Protein AF-A0A8B6C5E2-F1 (afdb_monomer_lite)

Radius of gyration: 12.2 Å; chains: 1; bounding box: 28×30×31 Å

Sequence (97 aa):
MVSLIDSLLPEQWKEVSLGEKGDGFAEYHLNRQRNHPDPNTLRLFLTNDDGDPVTAMIKGTQPNDDPFKAVNACEFKLKGEEVVGIDICGDVVLKKT

Structure (mmCIF, N/CA/C/O backbone):
data_AF-A0A8B6C5E2-F1
#
_entry.id   AF-A0A8B6C5E2-F1
#
loop_
_atom_site.group_PDB
_atom_site.id
_atom_site.type_symbol
_atom_site.label_atom_id
_atom_site.label_alt_id
_atom_site.label_comp_id
_atom_site.label_asym_id
_atom_site.label_entity_id
_atom_site.label_seq_id
_atom_site.pdbx_PDB_ins_code
_atom_site.Cartn_x
_atom_site.Cartn_y
_atom_site.Cartn_z
_atom_site.occupancy
_atom_site.B_iso_or_equiv
_atom_site.auth_seq_id
_atom_site.auth_comp_id
_atom_site.auth_asym_id
_atom_site.auth_atom_id
_atom_site.pdbx_PDB_model_num
ATOM 1 N N . MET A 1 1 ? 11.230 -7.639 16.838 1.00 53.69 1 MET A N 1
ATOM 2 C CA . MET A 1 1 ? 10.712 -7.349 15.488 1.00 53.69 1 MET A CA 1
ATOM 3 C C . MET A 1 1 ? 9.734 -6.208 15.688 1.00 53.69 1 MET A C 1
ATOM 5 O O . MET A 1 1 ? 8.950 -6.318 16.620 1.00 53.69 1 MET A O 1
ATOM 9 N N . VAL A 1 2 ? 9.892 -5.091 14.979 1.00 69.56 2 VAL A N 1
ATOM 10 C CA . VAL A 1 2 ? 8.920 -3.982 15.021 1.00 69.56 2 VAL A CA 1
ATOM 11 C C . VAL A 1 2 ? 7.741 -4.425 14.155 1.00 69.56 2 VAL A C 1
ATOM 13 O O . VAL A 1 2 ? 8.003 -4.943 13.068 1.00 69.56 2 VAL A O 1
ATOM 16 N N . SER A 1 3 ? 6.508 -4.338 14.660 1.00 85.56 3 SER A N 1
ATOM 17 C CA . SER A 1 3 ? 5.320 -4.715 13.880 1.00 85.56 3 SER A CA 1
ATOM 18 C C . SER A 1 3 ? 5.088 -3.670 12.791 1.00 85.56 3 SER A C 1
ATOM 20 O O . SER A 1 3 ? 5.395 -2.492 12.985 1.00 85.56 3 SER A O 1
ATOM 22 N N . LEU A 1 4 ? 4.533 -4.069 11.649 1.00 91.25 4 LEU A N 1
ATOM 23 C CA . LEU A 1 4 ? 4.156 -3.149 10.580 1.00 91.25 4 LEU A CA 1
ATOM 24 C C . LEU A 1 4 ? 3.252 -2.022 11.094 1.00 91.25 4 LEU A C 1
ATOM 26 O O . LEU A 1 4 ? 3.393 -0.873 10.669 1.00 91.25 4 LEU A O 1
ATOM 30 N N . ILE A 1 5 ? 2.353 -2.326 12.035 1.00 94.25 5 ILE A N 1
ATOM 31 C CA . ILE A 1 5 ? 1.442 -1.327 12.599 1.00 94.25 5 ILE A CA 1
ATOM 32 C C . ILE A 1 5 ? 2.175 -0.225 13.379 1.00 94.25 5 ILE A C 1
ATOM 34 O O . ILE A 1 5 ? 1.681 0.900 13.426 1.00 94.25 5 ILE A O 1
ATOM 38 N N . ASP A 1 6 ? 3.365 -0.499 13.926 1.00 94.12 6 ASP A N 1
ATOM 39 C CA . ASP A 1 6 ? 4.151 0.480 14.691 1.00 94.12 6 ASP A CA 1
ATOM 40 C C . ASP A 1 6 ? 4.678 1.618 13.799 1.00 94.12 6 ASP A C 1
ATOM 42 O O . ASP A 1 6 ? 4.895 2.731 14.275 1.00 94.12 6 ASP A O 1
ATOM 46 N N . SER A 1 7 ? 4.838 1.360 12.497 1.00 94.81 7 SER A N 1
ATOM 47 C CA . SER A 1 7 ? 5.248 2.346 11.485 1.00 94.81 7 SER A CA 1
ATOM 48 C C . SER A 1 7 ? 4.071 3.078 10.835 1.00 94.81 7 SER A C 1
ATOM 50 O O . SER A 1 7 ? 4.258 3.898 9.930 1.00 94.81 7 SER A O 1
ATOM 52 N N . LEU A 1 8 ? 2.843 2.812 11.283 1.00 96.44 8 LEU A N 1
ATOM 53 C CA . LEU A 1 8 ? 1.620 3.392 10.741 1.00 96.44 8 LEU A CA 1
ATOM 54 C C . LEU A 1 8 ? 0.860 4.189 11.804 1.00 96.44 8 LEU A C 1
ATOM 56 O O . LEU A 1 8 ? 1.041 4.019 13.009 1.00 96.44 8 LEU A O 1
ATOM 60 N N . LEU A 1 9 ? 0.004 5.099 11.347 1.00 96.81 9 LEU A N 1
ATOM 61 C CA . LEU A 1 9 ? -0.874 5.874 12.212 1.00 96.81 9 LEU A CA 1
ATOM 62 C C . LEU A 1 9 ? -2.044 4.996 12.692 1.00 96.81 9 LEU A C 1
ATOM 64 O O . LEU A 1 9 ? -2.882 4.596 11.871 1.00 96.81 9 LEU A O 1
ATOM 68 N N . PRO A 1 10 ? -2.151 4.694 13.999 1.00 95.25 10 PRO A N 1
ATOM 69 C CA . PRO A 1 10 ? -3.133 3.746 14.523 1.00 95.25 10 PRO A CA 1
ATOM 70 C C . PRO A 1 10 ? -4.575 4.240 14.390 1.00 95.25 10 PRO A C 1
ATOM 72 O O . PRO A 1 10 ? -5.510 3.448 14.450 1.00 95.25 10 PRO A O 1
ATOM 75 N N . GLU A 1 11 ? -4.814 5.534 14.200 1.00 96.19 11 GLU A N 1
ATOM 76 C CA . GLU A 1 11 ? -6.137 6.086 13.912 1.00 96.19 11 GLU A CA 1
ATOM 77 C C . GLU A 1 11 ? -6.598 5.817 12.472 1.00 96.19 11 GLU A C 1
ATOM 79 O O . GLU A 1 11 ? -7.801 5.815 12.220 1.00 96.19 11 GLU A O 1
ATOM 84 N N . GLN A 1 12 ? -5.674 5.522 11.549 1.00 97.12 12 GLN A N 1
ATOM 85 C CA . GLN A 1 12 ? -5.974 5.233 10.139 1.00 97.12 12 GLN A CA 1
ATOM 86 C C . GLN A 1 12 ? -5.800 3.761 9.772 1.00 97.12 12 GLN A C 1
ATOM 88 O O . GLN A 1 12 ? -6.409 3.305 8.808 1.00 97.12 12 GLN A O 1
ATOM 93 N N . TRP A 1 13 ? -5.000 3.012 10.528 1.00 97.94 13 TRP A N 1
ATOM 94 C CA . TRP A 1 13 ? -4.657 1.625 10.227 1.00 97.94 13 TRP A CA 1
ATOM 95 C C . TRP A 1 13 ? -5.035 0.698 11.374 1.00 97.94 13 TRP A C 1
ATOM 97 O O . TRP A 1 13 ? -5.072 1.093 12.540 1.00 97.94 13 TRP A O 1
ATOM 107 N N . LYS A 1 14 ? -5.365 -0.546 11.037 1.00 97.19 14 LYS A N 1
ATOM 108 C CA . LYS A 1 14 ? -5.582 -1.624 12.002 1.00 97.19 14 LYS A CA 1
ATOM 109 C C . LYS A 1 14 ? -4.835 -2.870 11.559 1.00 97.19 14 LYS A C 1
ATOM 111 O O . LYS A 1 14 ? -4.876 -3.208 10.380 1.00 97.19 14 LYS A O 1
ATOM 116 N N . GLU A 1 15 ? -4.216 -3.547 12.513 1.00 96.88 15 GLU A N 1
ATOM 117 C CA . GLU A 1 15 ? -3.743 -4.916 12.333 1.00 96.88 15 GLU A CA 1
ATOM 118 C C . GLU A 1 15 ? -4.953 -5.855 12.251 1.00 96.88 15 GLU A C 1
ATOM 120 O O . GLU A 1 15 ? -5.970 -5.633 12.921 1.00 96.88 15 GLU A O 1
ATOM 125 N N . VAL A 1 16 ? -4.872 -6.862 11.389 1.00 96.44 16 VAL A N 1
ATOM 126 C CA . VAL A 1 16 ? -5.911 -7.878 11.216 1.00 96.44 16 VAL A CA 1
ATOM 127 C C . VAL A 1 16 ? -5.279 -9.257 11.095 1.00 96.44 16 VAL A C 1
ATOM 129 O O . VAL A 1 16 ? -4.123 -9.396 10.703 1.00 96.44 16 VAL A O 1
ATOM 132 N N . SER A 1 17 ? -6.045 -10.301 11.401 1.00 94.19 17 SER A N 1
ATOM 133 C CA . SER A 1 17 ? -5.583 -11.664 11.148 1.00 94.19 17 SER A CA 1
ATOM 134 C C . SER A 1 17 ? -5.589 -11.994 9.648 1.00 94.19 17 SER A C 1
ATOM 136 O O . SER A 1 17 ? -6.339 -11.408 8.865 1.00 94.19 17 SER A O 1
ATOM 138 N N . LEU A 1 18 ? -4.817 -13.007 9.238 1.00 91.62 18 LEU A N 1
ATOM 139 C CA . LEU A 1 18 ? -4.817 -13.514 7.856 1.00 91.62 18 LEU A CA 1
ATOM 140 C C . LEU A 1 18 ? -6.221 -13.890 7.342 1.00 91.62 18 LEU A C 1
ATOM 142 O O . LEU A 1 18 ? -6.515 -13.703 6.165 1.00 91.62 18 LEU A O 1
ATOM 146 N N . GLY A 1 19 ? -7.108 -14.382 8.215 1.00 91.50 19 GLY A N 1
ATOM 147 C CA . GLY A 1 19 ? -8.493 -14.708 7.849 1.00 91.50 19 GLY A CA 1
ATOM 148 C C . GLY A 1 19 ? -9.369 -13.479 7.571 1.00 91.50 19 GLY A C 1
ATOM 149 O O . GLY A 1 19 ? -10.390 -13.591 6.899 1.00 91.50 19 GLY A O 1
ATOM 150 N N . GLU A 1 20 ? -8.963 -12.307 8.058 1.00 92.62 20 GLU A N 1
ATOM 151 C CA . GLU A 1 20 ? -9.649 -11.022 7.881 1.00 92.62 20 GLU A CA 1
ATOM 152 C C . GLU A 1 20 ? -9.021 -10.155 6.776 1.00 92.62 20 GLU A C 1
ATOM 154 O O . GLU A 1 20 ? -9.590 -9.119 6.424 1.00 92.62 20 GLU A O 1
ATOM 159 N N . LYS A 1 21 ? -7.877 -10.576 6.208 1.00 94.00 21 LYS A N 1
ATOM 160 C CA . LYS A 1 21 ? -7.179 -9.913 5.089 1.00 94.00 21 LYS A CA 1
ATOM 161 C C . LYS A 1 21 ? -8.132 -9.628 3.921 1.00 94.00 21 LYS A C 1
ATOM 163 O O . LYS A 1 21 ? -8.153 -8.520 3.381 1.00 94.00 21 LYS A O 1
ATOM 168 N N . GLY A 1 22 ? -8.972 -10.607 3.581 1.00 93.12 22 GLY A N 1
ATOM 169 C CA . GLY A 1 22 ? -9.893 -10.539 2.446 1.00 93.12 22 GLY A CA 1
ATOM 170 C C . GLY A 1 22 ? -9.177 -10.506 1.089 1.00 93.12 22 GLY A C 1
ATOM 171 O O . GLY A 1 22 ? -7.978 -10.754 0.992 1.00 93.12 22 GLY A O 1
ATOM 172 N N . ASP A 1 23 ? -9.924 -10.184 0.031 1.00 94.50 23 ASP A N 1
ATOM 173 C CA . ASP A 1 23 ? -9.434 -10.264 -1.353 1.00 94.50 23 ASP A CA 1
ATOM 174 C C . ASP A 1 23 ? -8.761 -8.972 -1.851 1.00 94.50 23 ASP A C 1
ATOM 176 O O . ASP A 1 23 ? -8.898 -7.892 -1.259 1.00 94.50 23 ASP A O 1
ATOM 180 N N . GLY A 1 24 ? -8.102 -9.066 -3.011 1.00 95.06 24 GLY A N 1
ATOM 181 C CA . GLY A 1 24 ? -7.560 -7.927 -3.765 1.00 95.06 24 GLY A CA 1
ATOM 182 C C . GLY A 1 24 ? -6.118 -7.549 -3.424 1.00 95.06 24 GLY A C 1
ATOM 183 O O . GLY A 1 24 ? -5.656 -6.492 -3.846 1.00 95.06 24 GLY A O 1
ATOM 184 N N . PHE A 1 25 ? -5.429 -8.388 -2.655 1.00 97.25 25 PHE A N 1
ATOM 185 C CA . PHE A 1 25 ? -3.984 -8.312 -2.481 1.00 97.25 25 PHE A CA 1
ATOM 186 C C . PHE A 1 25 ? -3.281 -8.937 -3.684 1.00 97.25 25 PHE A C 1
ATOM 188 O O . PHE A 1 25 ? -3.739 -9.948 -4.215 1.00 97.25 25 PHE A O 1
ATOM 195 N N . ALA A 1 26 ? -2.179 -8.325 -4.097 1.00 96.75 26 ALA A N 1
ATOM 196 C CA . ALA A 1 26 ? -1.254 -8.876 -5.075 1.00 96.75 26 ALA A CA 1
ATOM 197 C C . ALA A 1 26 ? 0.177 -8.639 -4.588 1.00 96.75 26 ALA A C 1
ATOM 199 O O . ALA A 1 26 ? 0.422 -7.670 -3.863 1.00 96.75 26 ALA A O 1
ATOM 200 N N . GLU A 1 27 ? 1.101 -9.519 -4.966 1.00 96.69 27 GLU A N 1
ATOM 201 C CA . GLU A 1 27 ? 2.521 -9.353 -4.664 1.00 96.69 27 GLU A CA 1
ATOM 202 C C . GLU A 1 27 ? 3.119 -8.240 -5.530 1.00 96.69 27 GLU A C 1
ATOM 204 O O . GLU A 1 27 ? 2.775 -8.071 -6.701 1.00 96.69 27 GLU A O 1
ATOM 209 N N . TYR A 1 28 ? 3.999 -7.444 -4.928 1.00 97.00 28 TYR A N 1
ATOM 210 C CA . TYR A 1 28 ? 4.789 -6.458 -5.646 1.00 97.00 28 TYR A CA 1
ATOM 211 C C . TYR A 1 28 ? 6.225 -6.467 -5.145 1.00 97.00 28 TYR A C 1
ATOM 213 O O . TYR A 1 28 ? 6.493 -6.508 -3.940 1.00 97.00 28 TYR A O 1
ATOM 221 N N . HIS A 1 29 ? 7.158 -6.297 -6.075 1.00 96.19 29 HIS A N 1
ATOM 222 C CA . HIS A 1 29 ? 8.541 -5.992 -5.752 1.00 96.19 29 HIS A CA 1
ATOM 223 C C . HIS A 1 29 ? 8.699 -4.503 -5.453 1.00 96.19 29 HIS A C 1
ATOM 225 O O . HIS A 1 29 ? 8.266 -3.645 -6.227 1.00 96.19 29 HIS A O 1
ATOM 231 N N . LEU A 1 30 ? 9.351 -4.180 -4.337 1.00 94.12 30 LEU A N 1
ATOM 232 C CA . LEU A 1 30 ? 9.607 -2.801 -3.947 1.00 94.12 30 LEU A CA 1
ATOM 233 C C . LEU A 1 30 ? 10.921 -2.311 -4.541 1.00 94.12 30 LEU A C 1
ATOM 235 O O . LEU A 1 30 ? 11.999 -2.842 -4.261 1.00 94.12 30 LEU A O 1
ATOM 239 N N . ASN A 1 31 ? 10.858 -1.200 -5.265 1.00 90.50 31 ASN A N 1
ATOM 240 C CA . ASN A 1 31 ? 12.052 -0.430 -5.561 1.00 90.50 31 ASN A CA 1
ATOM 241 C C . ASN A 1 31 ? 12.537 0.283 -4.281 1.00 90.50 31 ASN A C 1
ATOM 243 O O . ASN A 1 31 ? 11.753 0.722 -3.435 1.00 90.50 31 ASN A O 1
ATOM 247 N N . ARG A 1 32 ? 13.858 0.419 -4.138 1.00 85.88 32 ARG A N 1
ATOM 248 C CA . ARG A 1 32 ? 14.499 1.107 -3.005 1.00 85.88 32 ARG A CA 1
ATOM 249 C C . ARG A 1 32 ? 14.387 2.631 -3.084 1.00 85.88 32 ARG A C 1
ATOM 251 O O . ARG A 1 32 ? 14.641 3.303 -2.092 1.00 85.88 32 ARG A O 1
ATOM 258 N N . GLN A 1 33 ? 14.013 3.184 -4.239 1.00 86.62 33 GLN A N 1
ATOM 259 C CA . GLN A 1 33 ? 13.882 4.629 -4.462 1.00 86.62 33 GLN A CA 1
ATOM 260 C C 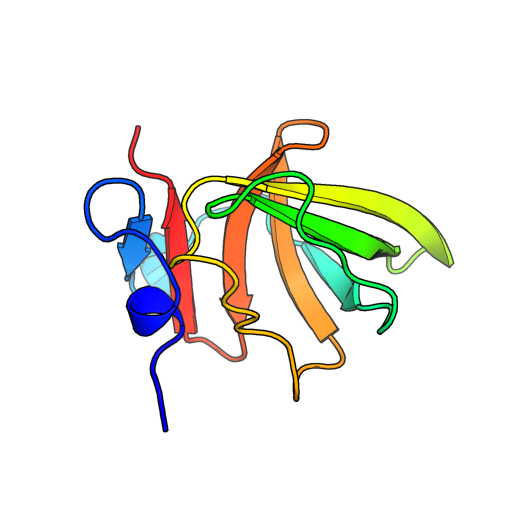. GLN A 1 33 ? 12.566 5.212 -3.917 1.00 86.62 33 GLN A C 1
ATOM 262 O O . GLN A 1 33 ? 11.825 5.874 -4.637 1.00 86.62 33 GLN A O 1
ATOM 267 N N . ARG A 1 34 ? 12.256 4.975 -2.642 1.00 89.56 34 ARG A N 1
ATOM 268 C CA . ARG A 1 34 ? 11.053 5.517 -1.992 1.00 89.56 34 ARG A CA 1
ATOM 269 C C . ARG A 1 34 ? 11.272 6.960 -1.541 1.00 89.56 34 ARG A C 1
ATOM 271 O O . ARG A 1 34 ? 12.405 7.368 -1.288 1.00 89.56 34 ARG A O 1
ATOM 278 N N . ASN A 1 35 ? 10.198 7.739 -1.445 1.00 93.69 35 ASN A N 1
ATOM 279 C CA . ASN A 1 35 ? 10.273 9.104 -0.920 1.00 93.69 35 ASN A CA 1
ATOM 280 C C . ASN A 1 35 ? 9.036 9.493 -0.107 1.00 93.69 35 ASN A C 1
ATOM 282 O O . ASN A 1 35 ? 7.966 8.906 -0.256 1.00 93.69 35 ASN A O 1
ATOM 286 N N . HIS A 1 36 ? 9.209 10.517 0.725 1.00 95.56 36 HIS A N 1
ATOM 287 C CA . HIS A 1 36 ? 8.158 11.124 1.530 1.00 95.56 36 HIS A CA 1
ATOM 288 C C . HIS A 1 36 ? 7.731 12.452 0.897 1.00 95.56 36 HIS A C 1
ATOM 290 O O . HIS A 1 36 ? 8.462 13.437 1.027 1.00 95.56 36 HIS A O 1
ATOM 296 N N . PRO A 1 37 ? 6.596 12.509 0.175 1.00 95.00 37 PRO A N 1
ATOM 297 C CA . PRO A 1 37 ? 6.081 13.777 -0.341 1.00 95.00 37 PRO A CA 1
ATOM 298 C C . PRO A 1 37 ? 5.600 14.710 0.784 1.00 95.00 37 PRO A C 1
ATOM 300 O O . PRO A 1 37 ? 5.621 15.927 0.618 1.00 95.00 37 PRO A O 1
ATOM 303 N N . ASP A 1 38 ? 5.197 14.143 1.921 1.00 97.06 38 ASP A N 1
ATOM 304 C CA . ASP A 1 38 ? 4.875 14.828 3.172 1.00 97.06 38 ASP A CA 1
ATOM 305 C C . ASP A 1 38 ? 5.211 13.896 4.361 1.00 97.06 38 ASP A C 1
ATOM 307 O O . ASP A 1 38 ? 5.472 12.710 4.131 1.00 97.06 38 ASP A O 1
ATOM 311 N N . PRO A 1 39 ? 5.227 14.387 5.618 1.00 96.94 39 PRO A N 1
ATOM 312 C CA . PRO A 1 39 ? 5.665 13.589 6.763 1.00 96.94 39 PRO A CA 1
ATOM 313 C C . PRO A 1 39 ? 4.907 12.274 6.964 1.00 96.94 39 PRO A C 1
ATOM 315 O O . PRO A 1 39 ? 5.504 11.317 7.438 1.00 96.94 39 PRO A O 1
ATOM 318 N N . ASN A 1 40 ? 3.621 12.193 6.620 1.00 97.44 40 ASN A N 1
ATOM 319 C CA . ASN A 1 40 ? 2.783 11.022 6.899 1.00 97.44 40 ASN A CA 1
ATOM 320 C C . ASN A 1 40 ? 2.405 10.248 5.633 1.00 97.44 40 ASN A C 1
ATOM 322 O O . ASN A 1 40 ? 1.489 9.419 5.666 1.00 97.44 40 ASN A O 1
ATOM 326 N N . THR A 1 41 ? 3.097 10.505 4.526 1.00 96.81 41 THR A N 1
ATOM 327 C CA . THR A 1 41 ? 2.906 9.785 3.273 1.00 96.81 41 THR A CA 1
ATOM 328 C C . THR A 1 41 ? 4.222 9.169 2.823 1.00 96.81 41 THR A C 1
ATOM 330 O O . THR A 1 41 ? 5.262 9.826 2.808 1.00 96.81 41 THR A O 1
ATOM 333 N N . LEU A 1 42 ? 4.169 7.912 2.391 1.00 96.75 42 LEU A N 1
ATOM 334 C CA . LEU A 1 42 ? 5.270 7.218 1.734 1.00 96.75 42 LEU A CA 1
ATOM 335 C C . LEU A 1 42 ? 4.860 6.883 0.300 1.00 96.75 42 LEU A C 1
ATOM 337 O O . LEU A 1 42 ? 3.879 6.174 0.066 1.00 96.75 42 LEU A O 1
ATOM 341 N N . ARG A 1 43 ? 5.613 7.400 -0.673 1.00 97.12 43 ARG A N 1
ATOM 342 C CA . ARG A 1 43 ? 5.469 7.044 -2.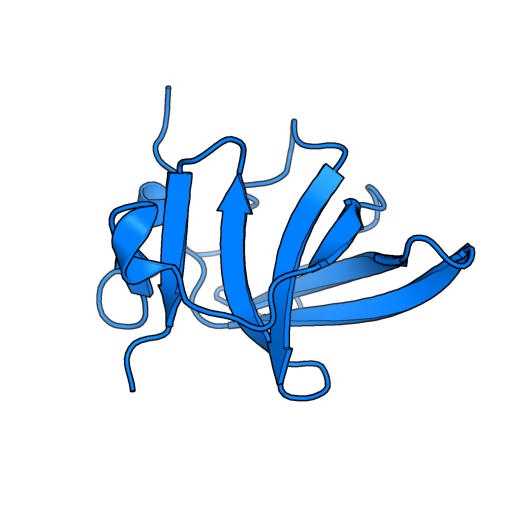084 1.00 97.12 43 ARG A CA 1
ATOM 343 C C . ARG A 1 43 ? 6.359 5.849 -2.400 1.00 97.12 43 ARG A C 1
ATOM 345 O O . ARG A 1 43 ? 7.576 5.891 -2.199 1.00 97.12 43 ARG A O 1
ATOM 352 N N . LEU A 1 44 ? 5.736 4.814 -2.941 1.00 96.38 44 LEU A N 1
ATOM 353 C CA . LEU A 1 44 ? 6.361 3.582 -3.387 1.00 96.38 44 LEU A CA 1
ATOM 354 C C . LEU A 1 44 ? 6.432 3.546 -4.913 1.00 96.38 44 LEU A C 1
ATOM 356 O O . LEU A 1 44 ? 5.486 3.928 -5.603 1.00 96.38 44 LEU A O 1
ATOM 360 N N . PHE A 1 45 ? 7.544 3.022 -5.415 1.00 95.50 45 PHE A N 1
ATOM 361 C CA . PHE A 1 45 ? 7.666 2.573 -6.795 1.00 95.50 45 PHE A CA 1
ATOM 362 C C . PHE A 1 45 ? 7.773 1.056 -6.756 1.00 95.50 45 PHE A C 1
ATOM 364 O O . PHE A 1 45 ? 8.672 0.506 -6.117 1.00 95.50 45 PHE A O 1
ATOM 371 N N . LEU A 1 46 ? 6.806 0.407 -7.379 1.00 95.62 46 LEU A N 1
ATOM 372 C CA . LEU A 1 46 ? 6.563 -1.021 -7.321 1.00 95.62 46 LEU A CA 1
ATOM 373 C C . LEU A 1 46 ? 6.707 -1.625 -8.717 1.00 95.62 46 LEU A C 1
ATOM 375 O O . LEU A 1 46 ? 6.570 -0.930 -9.726 1.00 95.62 46 LEU A O 1
ATOM 379 N N . THR A 1 47 ? 6.943 -2.927 -8.766 1.00 96.69 47 THR A N 1
ATOM 380 C CA . THR A 1 47 ? 6.848 -3.730 -9.986 1.00 96.69 47 THR A CA 1
ATOM 381 C C . THR A 1 47 ? 5.929 -4.905 -9.693 1.00 96.69 47 THR A C 1
ATOM 383 O O . THR A 1 47 ? 6.132 -5.586 -8.687 1.00 96.69 47 THR A O 1
ATOM 386 N N . ASN A 1 48 ? 4.891 -5.086 -10.509 1.00 94.56 48 ASN A N 1
ATOM 387 C CA . ASN A 1 48 ? 3.987 -6.233 -10.394 1.00 94.56 48 ASN A CA 1
ATOM 388 C C . ASN A 1 48 ? 4.609 -7.492 -11.036 1.00 94.56 48 ASN A C 1
ATOM 390 O O . ASN A 1 48 ? 5.693 -7.428 -11.621 1.00 94.56 48 ASN A O 1
ATOM 394 N N . ASP A 1 49 ? 3.906 -8.620 -10.960 1.00 90.56 49 ASP A N 1
ATOM 395 C CA . ASP A 1 49 ? 4.359 -9.900 -11.528 1.00 90.56 49 ASP A CA 1
ATOM 396 C C . ASP A 1 49 ? 4.541 -9.873 -13.055 1.00 90.56 49 ASP A C 1
ATOM 398 O O . ASP A 1 49 ? 5.381 -10.594 -13.594 1.00 90.56 49 ASP A O 1
ATOM 402 N N . ASP A 1 50 ? 3.802 -9.009 -13.755 1.00 92.25 50 ASP A N 1
ATOM 403 C CA . ASP A 1 50 ? 3.925 -8.816 -15.206 1.00 92.25 50 ASP A CA 1
ATOM 404 C C . ASP A 1 50 ? 5.163 -7.979 -15.592 1.00 92.25 50 ASP A C 1
ATOM 406 O O . ASP A 1 50 ? 5.499 -7.850 -16.771 1.00 92.25 50 ASP A O 1
ATOM 410 N N . GLY A 1 51 ? 5.878 -7.426 -14.606 1.00 91.56 51 GLY A N 1
ATOM 411 C CA . GLY A 1 51 ? 7.030 -6.550 -14.811 1.00 91.56 51 GLY A CA 1
ATOM 412 C C . GLY A 1 51 ? 6.662 -5.086 -15.071 1.00 91.56 51 GLY A C 1
ATOM 413 O O . GLY A 1 51 ? 7.551 -4.270 -15.334 1.00 91.56 51 GLY A O 1
ATOM 414 N N . ASP A 1 52 ? 5.383 -4.730 -14.966 1.00 94.00 52 ASP A N 1
ATOM 415 C CA . ASP A 1 52 ? 4.906 -3.369 -15.157 1.00 94.00 52 ASP A CA 1
ATOM 416 C C . ASP A 1 52 ? 5.210 -2.496 -13.929 1.00 94.00 52 ASP A C 1
ATOM 418 O O . ASP A 1 52 ? 4.998 -2.904 -12.776 1.00 94.00 52 ASP A O 1
ATOM 422 N N . PRO A 1 53 ? 5.688 -1.258 -14.142 1.00 95.06 53 PRO A N 1
ATOM 423 C CA . PRO A 1 53 ? 5.907 -0.320 -13.058 1.00 95.06 53 PRO A CA 1
ATOM 424 C C . PRO A 1 53 ? 4.573 0.212 -12.526 1.00 95.06 53 PRO A C 1
ATOM 426 O O . PRO A 1 53 ? 3.727 0.698 -13.276 1.00 95.06 53 PRO A O 1
ATO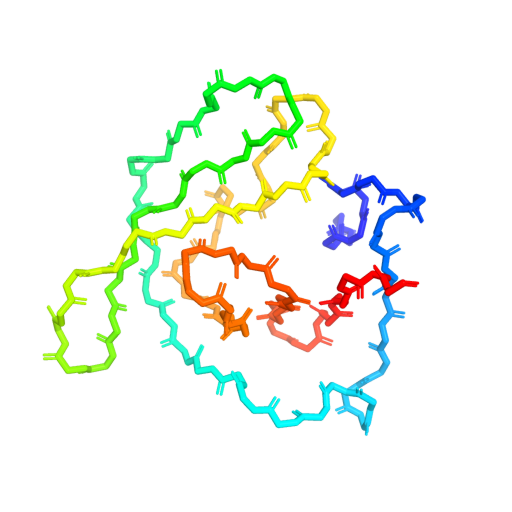M 429 N N . VAL A 1 54 ? 4.427 0.213 -11.205 1.00 95.62 54 VAL A N 1
ATOM 430 C CA . VAL A 1 54 ? 3.265 0.755 -10.496 1.00 95.62 54 VAL A CA 1
ATOM 431 C C . VAL A 1 54 ? 3.741 1.792 -9.486 1.00 95.62 54 VAL A C 1
ATOM 433 O O . VAL A 1 54 ? 4.708 1.580 -8.760 1.00 95.62 54 VAL A O 1
ATOM 436 N N . THR A 1 55 ? 3.070 2.939 -9.422 1.00 96.19 55 THR A N 1
ATOM 437 C CA . THR A 1 55 ? 3.293 3.917 -8.348 1.00 96.19 55 THR A CA 1
ATOM 438 C C . THR A 1 55 ? 2.164 3.799 -7.339 1.00 96.19 55 THR A C 1
ATOM 440 O O . THR A 1 55 ? 0.996 3.793 -7.719 1.00 96.19 55 THR A O 1
ATOM 443 N N . ALA A 1 56 ? 2.515 3.709 -6.058 1.00 97.06 56 ALA A N 1
ATOM 444 C CA . ALA A 1 56 ? 1.545 3.605 -4.977 1.00 97.06 56 ALA A CA 1
ATOM 445 C C . ALA A 1 56 ? 1.882 4.562 -3.828 1.00 97.06 56 ALA A C 1
ATOM 447 O O . ALA A 1 56 ? 3.034 4.948 -3.626 1.00 97.06 56 ALA A O 1
ATOM 448 N N . MET A 1 57 ? 0.872 4.959 -3.063 1.00 97.19 57 MET A N 1
ATOM 449 C CA . MET A 1 57 ? 0.989 5.878 -1.939 1.00 97.19 57 MET A CA 1
ATOM 450 C C . MET A 1 57 ? 0.379 5.267 -0.687 1.00 97.19 57 MET A C 1
ATOM 452 O O . MET A 1 57 ? -0.811 4.950 -0.651 1.00 97.19 57 MET A O 1
ATOM 456 N N . ILE A 1 58 ? 1.184 5.182 0.365 1.00 97.19 58 ILE A N 1
ATOM 457 C CA . ILE A 1 58 ? 0.713 4.876 1.710 1.00 97.19 58 ILE A CA 1
ATOM 458 C C . ILE A 1 58 ? 0.499 6.202 2.414 1.00 97.19 58 ILE A C 1
ATOM 460 O O . ILE A 1 58 ? 1.454 6.924 2.681 1.00 97.19 58 ILE A O 1
ATOM 464 N N . LYS A 1 59 ? -0.758 6.519 2.709 1.00 96.50 59 LYS A N 1
ATOM 465 C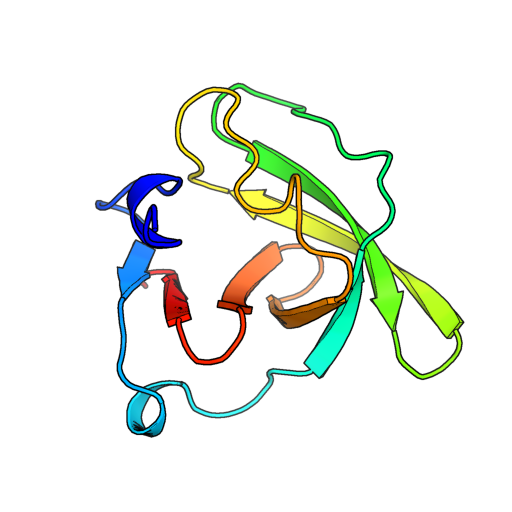 CA . LYS A 1 59 ? -1.122 7.658 3.555 1.00 96.50 59 LYS A CA 1
ATOM 466 C C . LYS A 1 59 ? -1.334 7.175 4.983 1.00 96.50 59 LYS A C 1
ATOM 468 O O . LYS A 1 59 ? -1.981 6.147 5.188 1.00 96.50 59 LYS A O 1
ATOM 473 N N . GLY A 1 60 ? -0.853 7.946 5.946 1.00 96.19 60 GLY A N 1
ATOM 474 C CA . GLY A 1 60 ? -0.941 7.631 7.365 1.00 96.19 60 GLY A CA 1
ATOM 475 C C . GLY A 1 60 ? 0.196 6.738 7.852 1.00 96.19 60 GLY A C 1
ATOM 476 O O . GLY A 1 60 ? -0.049 5.818 8.624 1.00 96.19 60 GLY A O 1
ATOM 477 N N . THR A 1 61 ? 1.423 6.986 7.395 1.00 96.75 61 THR A N 1
ATOM 478 C CA . THR A 1 61 ? 2.632 6.446 8.034 1.00 96.75 61 THR A CA 1
ATOM 479 C C . THR A 1 61 ? 2.979 7.261 9.277 1.00 96.75 61 THR A C 1
ATOM 481 O O . THR A 1 61 ? 2.592 8.430 9.384 1.00 96.75 61 THR A O 1
ATOM 484 N N . GLN A 1 62 ? 3.762 6.694 10.194 1.00 96.88 62 GLN A N 1
ATOM 485 C CA . GLN A 1 62 ? 4.459 7.510 11.187 1.00 96.88 62 GLN A CA 1
ATOM 486 C C . GLN A 1 62 ? 5.362 8.548 10.485 1.00 96.88 62 GLN A C 1
ATOM 488 O O . GLN A 1 62 ? 5.795 8.316 9.347 1.00 96.88 62 GLN A O 1
ATOM 493 N N . PRO A 1 63 ? 5.629 9.710 11.116 1.00 96.88 63 PRO A N 1
ATOM 494 C CA . PRO A 1 63 ? 6.372 10.798 10.487 1.00 96.88 63 PRO A CA 1
ATOM 495 C C . PRO A 1 63 ? 7.742 10.380 9.927 1.00 96.88 63 PRO A C 1
ATOM 497 O O . PRO A 1 63 ? 8.656 10.072 10.688 1.00 96.88 63 PRO A O 1
ATOM 500 N N . ASN A 1 64 ? 7.900 10.454 8.601 1.00 93.50 64 ASN A N 1
ATOM 501 C CA . ASN A 1 64 ? 9.104 10.088 7.839 1.00 93.50 64 ASN A CA 1
ATOM 502 C C . ASN A 1 64 ? 9.591 8.644 8.061 1.00 93.50 64 ASN A C 1
ATOM 504 O O . ASN A 1 64 ? 10.785 8.373 7.910 1.00 93.50 64 ASN A O 1
ATOM 508 N N . ASP A 1 65 ? 8.693 7.737 8.452 1.00 93.38 65 ASP A N 1
ATOM 509 C CA . ASP A 1 65 ? 9.041 6.340 8.693 1.00 93.38 65 ASP A CA 1
ATOM 510 C C . ASP A 1 65 ? 8.873 5.469 7.436 1.00 93.38 65 ASP A C 1
ATOM 512 O O . ASP A 1 65 ? 7.935 5.647 6.658 1.00 93.38 65 ASP A O 1
ATOM 516 N N . ASP A 1 66 ? 9.773 4.502 7.252 1.00 91.94 66 ASP A N 1
ATOM 517 C CA . ASP A 1 66 ? 9.762 3.550 6.133 1.00 91.94 66 ASP A CA 1
ATOM 518 C C . ASP A 1 66 ? 9.728 2.107 6.670 1.00 91.94 66 ASP A C 1
ATOM 520 O O . ASP A 1 66 ? 10.795 1.520 6.912 1.00 91.94 66 ASP A O 1
ATOM 524 N N . PRO A 1 67 ? 8.530 1.495 6.796 1.00 89.19 67 PRO A N 1
ATOM 525 C CA . PRO A 1 67 ? 8.404 0.117 7.272 1.00 89.19 67 PRO A CA 1
ATOM 526 C C . PRO A 1 67 ? 9.048 -0.917 6.337 1.00 89.19 67 PRO A C 1
ATOM 528 O O . PRO A 1 67 ? 9.241 -2.069 6.718 1.00 89.19 67 PRO A O 1
ATOM 531 N N . PHE A 1 68 ? 9.428 -0.528 5.115 1.00 91.62 68 PHE A N 1
ATOM 532 C CA . PHE A 1 68 ? 9.922 -1.436 4.083 1.00 91.62 68 PHE A CA 1
ATOM 533 C C . PHE A 1 68 ? 11.434 -1.350 3.868 1.00 91.62 68 PHE A C 1
ATOM 535 O O . PHE A 1 68 ? 11.961 -1.854 2.870 1.00 91.62 68 PHE A O 1
ATOM 542 N N . LYS A 1 69 ? 12.184 -0.714 4.777 1.00 85.69 69 LYS A N 1
ATOM 543 C CA . LYS A 1 69 ? 13.642 -0.533 4.639 1.00 85.69 69 LYS A CA 1
ATOM 544 C C . LYS A 1 69 ? 14.409 -1.838 4.381 1.00 85.69 69 LYS A C 1
ATOM 546 O O . LYS A 1 69 ? 15.412 -1.822 3.670 1.00 85.69 69 LYS A O 1
ATOM 551 N N . ALA A 1 70 ? 13.930 -2.954 4.927 1.00 86.38 70 ALA A N 1
ATOM 552 C CA . ALA A 1 70 ? 14.512 -4.288 4.758 1.00 86.38 70 ALA A CA 1
ATOM 553 C C . ALA A 1 70 ? 13.602 -5.266 3.984 1.00 86.38 70 ALA A C 1
ATOM 555 O O . ALA A 1 70 ? 13.842 -6.471 4.011 1.00 86.38 70 ALA A O 1
ATOM 556 N N . VAL A 1 71 ? 12.572 -4.761 3.298 1.00 90.88 71 VAL A N 1
ATOM 557 C CA . VAL A 1 71 ? 11.576 -5.569 2.581 1.00 90.88 71 VAL A CA 1
ATOM 558 C C . VAL A 1 71 ? 11.782 -5.400 1.075 1.00 90.88 71 VAL A C 1
ATOM 560 O O . VAL A 1 71 ? 11.825 -4.279 0.569 1.00 90.88 71 VAL A O 1
ATOM 563 N N . ASN A 1 72 ? 11.950 -6.518 0.361 1.00 91.56 72 ASN A N 1
ATOM 564 C CA . ASN A 1 72 ? 12.160 -6.527 -1.096 1.00 91.56 72 ASN A CA 1
ATOM 565 C C . ASN A 1 72 ? 10.864 -6.778 -1.881 1.00 91.56 72 ASN A C 1
ATOM 567 O O . ASN A 1 72 ? 10.744 -6.331 -3.018 1.00 91.56 72 ASN A O 1
ATOM 571 N N . ALA A 1 73 ? 9.929 -7.516 -1.290 1.00 94.00 73 ALA A N 1
ATOM 572 C CA . ALA A 1 73 ? 8.629 -7.843 -1.854 1.00 94.00 73 ALA A CA 1
ATOM 573 C C . ALA A 1 73 ? 7.627 -7.969 -0.708 1.00 94.00 73 ALA A C 1
ATOM 575 O O . ALA A 1 73 ? 8.000 -8.420 0.379 1.00 94.00 73 ALA A O 1
ATOM 576 N N . CYS A 1 74 ? 6.393 -7.548 -0.943 1.00 95.44 74 CYS A N 1
ATOM 577 C CA . CYS A 1 74 ? 5.273 -7.811 -0.050 1.00 95.44 74 CYS A CA 1
ATOM 578 C C . CYS A 1 74 ? 3.962 -7.666 -0.822 1.00 95.44 74 CYS A C 1
ATOM 580 O O . CYS A 1 74 ? 3.950 -7.205 -1.968 1.00 95.44 74 CYS A O 1
ATOM 582 N N . GLU A 1 75 ? 2.855 -8.051 -0.201 1.00 97.19 75 GLU A N 1
ATOM 583 C CA . GLU A 1 75 ? 1.557 -7.950 -0.848 1.00 97.19 75 GLU A CA 1
ATOM 584 C C . GLU A 1 75 ? 0.891 -6.612 -0.520 1.00 97.19 75 GLU A C 1
ATOM 586 O O . GLU A 1 75 ? 0.836 -6.176 0.634 1.00 97.19 75 GLU A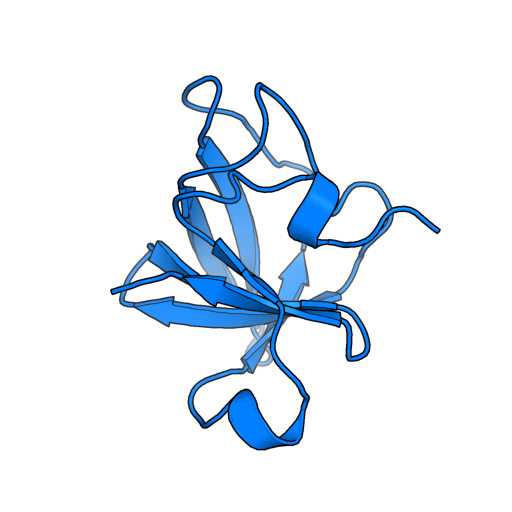 O 1
ATOM 591 N N . PHE A 1 76 ? 0.337 -5.967 -1.544 1.00 97.62 76 PHE A N 1
ATOM 592 C CA . PHE A 1 76 ? -0.429 -4.735 -1.402 1.00 97.62 76 PHE A CA 1
ATOM 593 C C . PHE A 1 76 ? -1.835 -4.904 -1.957 1.00 97.62 76 PHE A C 1
ATOM 595 O O . PHE A 1 76 ? -2.047 -5.497 -3.015 1.00 97.62 76 PHE A O 1
ATOM 602 N N . LYS A 1 77 ? -2.796 -4.286 -1.273 1.00 97.56 77 LYS A N 1
ATOM 603 C CA . LYS A 1 77 ? -4.132 -4.028 -1.804 1.00 97.56 77 LYS A CA 1
ATOM 604 C C . LYS A 1 77 ? -4.228 -2.567 -2.211 1.00 97.56 77 LYS A C 1
ATOM 606 O O . LYS A 1 77 ? -4.102 -1.673 -1.369 1.00 97.56 77 LYS A O 1
ATOM 611 N N . LEU A 1 78 ? -4.465 -2.331 -3.498 1.00 97.00 78 LEU A N 1
ATOM 612 C CA . LEU A 1 78 ? -4.496 -0.995 -4.089 1.00 97.00 78 LEU A CA 1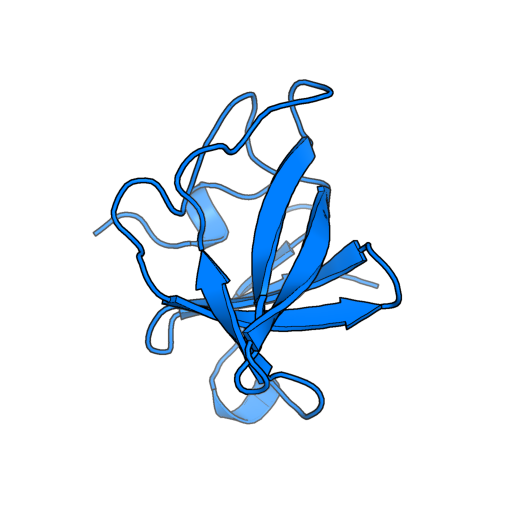
ATOM 613 C C . LEU A 1 78 ? -5.923 -0.567 -4.449 1.00 97.00 78 LEU A C 1
ATOM 615 O O . LEU A 1 78 ? -6.743 -1.366 -4.901 1.00 97.00 78 LEU A O 1
ATOM 619 N N . LYS A 1 79 ? -6.213 0.725 -4.281 1.00 96.38 79 LYS A N 1
ATOM 620 C CA . LYS A 1 79 ? -7.413 1.398 -4.791 1.00 96.38 79 LYS A CA 1
ATOM 621 C C . LYS A 1 79 ? -6.968 2.589 -5.640 1.00 96.38 79 LYS A C 1
ATOM 623 O O . LYS A 1 79 ? -6.806 3.700 -5.137 1.00 96.38 79 LYS A O 1
ATOM 628 N N . GLY A 1 80 ? -6.738 2.342 -6.929 1.00 94.56 80 GLY A N 1
ATOM 629 C CA . GLY A 1 80 ? -5.981 3.270 -7.772 1.00 94.56 80 GLY A CA 1
ATOM 630 C C . GLY A 1 80 ? -4.523 3.306 -7.313 1.00 94.56 80 GLY A C 1
ATOM 631 O O . GLY A 1 80 ? -3.929 2.257 -7.099 1.00 94.56 80 GLY A O 1
ATOM 632 N N . GLU A 1 81 ? -3.972 4.499 -7.100 1.00 95.50 81 GLU A N 1
ATOM 633 C CA . GLU A 1 81 ? -2.611 4.666 -6.563 1.00 95.50 81 GLU A CA 1
ATOM 634 C C . GLU A 1 81 ? -2.550 4.591 -5.028 1.00 95.50 81 GLU A C 1
ATOM 636 O O . GLU A 1 81 ? -1.473 4.661 -4.448 1.00 95.50 81 GLU A O 1
ATOM 641 N N . GLU A 1 82 ? -3.679 4.494 -4.325 1.00 96.94 82 GLU A N 1
ATOM 642 C CA . GLU A 1 82 ? -3.684 4.460 -2.861 1.00 96.94 82 GLU A CA 1
ATOM 643 C C . GLU A 1 82 ? -3.560 3.031 -2.328 1.00 96.94 82 GLU A C 1
ATOM 645 O O . GLU A 1 82 ? -4.324 2.142 -2.708 1.00 96.94 82 GLU A O 1
ATOM 650 N N . VAL A 1 83 ? -2.634 2.828 -1.392 1.00 97.75 83 VAL A N 1
ATOM 651 C CA . VAL A 1 83 ? -2.522 1.587 -0.627 1.00 97.75 83 VAL A CA 1
ATOM 652 C C . VAL A 1 83 ? -3.590 1.581 0.462 1.00 97.75 83 VAL A C 1
ATOM 654 O O . VAL A 1 83 ? -3.653 2.489 1.293 1.00 97.75 83 VAL A O 1
ATOM 657 N N . VAL A 1 84 ? -4.424 0.542 0.466 1.00 97.88 84 VAL A N 1
ATOM 658 C CA . VAL A 1 84 ? -5.498 0.342 1.456 1.00 97.88 84 VAL A CA 1
ATOM 659 C C . VAL A 1 84 ? -5.326 -0.940 2.276 1.00 97.88 84 VAL A C 1
ATOM 661 O O . VAL A 1 84 ? -6.071 -1.166 3.228 1.00 97.88 84 VAL A O 1
ATOM 664 N N . GLY A 1 85 ? -4.337 -1.763 1.933 1.00 97.88 85 GLY A N 1
ATOM 665 C CA . GLY A 1 85 ? -3.926 -2.929 2.704 1.00 97.88 85 GLY A CA 1
ATOM 666 C C . GLY A 1 85 ? -2.480 -3.298 2.398 1.00 97.88 85 GLY A C 1
ATOM 667 O O . GLY A 1 85 ? -2.025 -3.113 1.267 1.00 97.88 85 GLY A O 1
ATOM 668 N N . ILE A 1 86 ? -1.771 -3.781 3.412 1.00 97.81 86 ILE A N 1
ATOM 669 C CA . ILE A 1 86 ? -0.371 -4.204 3.332 1.00 97.81 86 ILE A CA 1
ATOM 670 C C . ILE A 1 86 ? -0.260 -5.534 4.080 1.00 97.81 86 ILE A C 1
ATOM 672 O O . ILE A 1 86 ? -0.808 -5.661 5.172 1.00 97.81 86 ILE A O 1
ATOM 676 N N . ASP A 1 87 ? 0.425 -6.508 3.493 1.00 96.88 87 ASP A N 1
ATOM 677 C CA . ASP A 1 87 ? 0.776 -7.771 4.141 1.00 96.88 87 ASP A CA 1
ATOM 678 C C . ASP A 1 87 ? 2.270 -8.030 3.946 1.00 96.88 87 ASP A C 1
ATOM 680 O O . ASP A 1 87 ? 2.746 -8.196 2.819 1.00 96.88 87 ASP A O 1
ATOM 684 N N . ILE A 1 88 ? 3.008 -8.034 5.059 1.00 94.44 88 ILE A N 1
ATOM 685 C CA . ILE A 1 88 ? 4.427 -8.380 5.096 1.00 94.44 88 ILE A CA 1
ATOM 686 C C . ILE A 1 88 ? 4.572 -9.706 5.838 1.00 94.44 88 ILE A C 1
ATOM 688 O O . ILE A 1 88 ? 4.635 -9.745 7.065 1.00 94.44 88 ILE A O 1
ATOM 692 N N . CYS A 1 89 ? 4.670 -10.804 5.087 1.00 90.44 89 CYS A N 1
ATOM 693 C CA . CYS A 1 89 ? 4.893 -12.147 5.634 1.00 90.44 89 CYS A CA 1
ATOM 694 C C . CYS A 1 89 ? 3.858 -12.567 6.703 1.00 90.44 89 CYS A C 1
ATOM 696 O O . CYS A 1 89 ? 4.208 -13.249 7.668 1.00 90.44 89 CYS A O 1
ATOM 698 N N . GLY A 1 90 ? 2.595 -12.172 6.537 1.00 92.00 90 GLY A N 1
ATOM 699 C CA . GLY A 1 90 ? 1.491 -12.468 7.447 1.00 92.00 90 GLY A CA 1
ATOM 700 C C . GLY A 1 90 ? 1.230 -11.411 8.521 1.00 92.00 90 GLY A C 1
ATOM 701 O O . GLY A 1 90 ? 0.269 -11.562 9.275 1.00 92.00 90 GLY A O 1
ATOM 702 N N . ASP A 1 91 ? 2.037 -10.350 8.582 1.00 94.75 91 ASP A N 1
ATOM 703 C CA . ASP A 1 91 ? 1.728 -9.137 9.341 1.00 94.75 91 ASP A CA 1
ATOM 704 C C . ASP A 1 91 ? 0.838 -8.230 8.477 1.00 94.75 91 ASP A C 1
ATOM 706 O O . ASP A 1 91 ? 1.316 -7.528 7.578 1.00 94.75 91 ASP A O 1
ATOM 710 N N . VAL A 1 92 ? -0.479 -8.344 8.682 1.00 96.94 92 VAL A N 1
ATOM 711 C CA . VAL A 1 92 ? -1.494 -7.727 7.823 1.00 96.94 92 VAL A CA 1
ATOM 712 C C . VAL A 1 92 ? -2.084 -6.497 8.488 1.00 96.94 92 VAL A C 1
ATOM 714 O O . VAL A 1 92 ? -2.663 -6.562 9.573 1.00 96.94 92 VAL A O 1
ATOM 717 N N . VAL A 1 93 ? -2.057 -5.383 7.766 1.00 97.44 93 VAL A N 1
ATOM 718 C CA . VAL A 1 93 ? -2.732 -4.146 8.159 1.00 97.44 93 VAL A CA 1
ATOM 719 C C . VAL A 1 93 ? -3.701 -3.693 7.077 1.00 97.44 93 VAL A C 1
ATOM 721 O O . VAL A 1 93 ? -3.418 -3.742 5.878 1.00 97.44 93 VAL A O 1
ATOM 724 N N . LEU A 1 94 ? -4.863 -3.211 7.508 1.00 97.75 94 LEU A N 1
ATOM 725 C CA . LEU A 1 94 ? -5.887 -2.638 6.643 1.00 97.75 94 LEU A CA 1
ATOM 726 C C . LEU A 1 94 ? -6.160 -1.193 7.032 1.00 97.75 94 LEU A C 1
ATOM 728 O O . LEU A 1 94 ? -6.204 -0.842 8.217 1.00 97.75 94 LEU A O 1
ATOM 732 N N . LYS A 1 95 ? -6.411 -0.361 6.024 1.00 96.81 95 LYS A N 1
ATOM 733 C CA . LYS A 1 95 ? -6.872 1.003 6.244 1.00 96.81 95 LYS A CA 1
ATOM 734 C C . LYS A 1 95 ? -8.285 0.978 6.825 1.00 96.81 95 LYS A C 1
ATOM 736 O O . LYS A 1 95 ? -9.159 0.252 6.344 1.00 96.81 95 LYS A O 1
ATOM 741 N N . LYS A 1 96 ? -8.510 1.750 7.884 1.00 95.56 96 LYS A N 1
ATOM 742 C CA . LYS A 1 96 ? -9.831 1.950 8.480 1.00 95.56 96 LYS A CA 1
ATOM 743 C C . LYS A 1 96 ? -10.690 2.760 7.508 1.00 95.56 96 LYS A C 1
ATOM 745 O O . LYS A 1 96 ? -10.221 3.739 6.928 1.00 95.56 96 LYS A O 1
ATOM 750 N N . THR A 1 97 ? -11.922 2.306 7.313 1.00 80.06 97 THR A N 1
ATOM 751 C CA . THR A 1 97 ? -12.980 3.023 6.586 1.00 80.06 97 THR A CA 1
ATOM 752 C C . THR A 1 97 ? -13.652 4.052 7.466 1.00 80.06 97 THR A C 1
ATOM 754 O O . THR A 1 97 ? -13.885 3.705 8.648 1.00 80.06 97 THR A O 1
#

Secondary structure (DSSP, 8-state):
---GGGGB-TTTEEEE-GGGS-S-EEEEEEPS--EEEETTEEEEEEE-TTS-EEEEEEESBSTT--TTTT-SEEEEEEETTEEEEEEETTEEEEE--

Organism: Mytilus galloprovincialis (NCBI:txid29158)

pLDDT: mean 93.88, std 5.84, range [53.69, 97.94]

Foldseek 3Di:
DQFPCNQFACVFKDWDFPVPLDDQKFKWFWDPPWDDPFQQKIWTWTAGPVRDIAIAMEGGTHGVDDPCNPPGMWIFRDDRRYTQWTGDPRRIMGTDD